Protein AF-G9KM11-F1 (afdb_monomer)

Radius of gyration: 26.32 Å; Cα contacts (8 Å, |Δi|>4): 209; chains: 1; bounding box: 43×61×64 Å

pLDDT: mean 85.94, std 9.23, range [53.72, 96.75]

Solvent-accessible surface area (backbone atoms only — not comparable to full-atom values): 8249 Å² total; per-residue (Å²): 102,44,57,86,45,94,61,39,36,84,40,47,47,92,79,25,25,34,45,92,27,28,65,32,77,65,53,58,94,53,34,33,74,36,83,92,76,38,28,42,42,67,27,37,37,63,51,70,71,48,72,72,42,75,68,34,57,83,92,52,91,41,70,41,52,57,24,45,21,44,27,44,35,53,76,74,37,79,38,90,47,92,87,57,80,63,76,86,46,66,50,75,48,82,33,86,45,81,72,36,75,44,91,88,63,79,80,73,57,69,66,59,57,52,51,51,52,54,52,52,52,54,52,52,53,53,52,50,51,54,51,52,52,51,57,52,52,66,75,74,108

InterPro domains:
  IPR000884 Thrombospondin type-1 (TSP1) repeat [PS50092] (43-103)
  IPR000884 Thrombospondin type-1 (TSP1) repeat [SM00209] (46-103)
  IPR006212 Furin-like repeat [cd00064] (7-41)
  IPR009030 Growth factor receptor cysteine-rich domain superfamily [SSF57184] (3-62)
  IPR036383 Thrombospondin type-1 repeat superfamily [G3DSA:2.20.100.10] (47-103)
  IPR036383 Thrombospondin type-1 repeat superfamily [SSF82895] (43-95)
  IPR043601 R-spondin, Fu-CRD domain [PF15913] (1-40)
  IPR044004 Spondin-like TSP1 domain [PF19028] (44-97)
  IPR051514 R-spondin domain-containing protein [PTHR46987] (1-126)

Foldseek 3Di:
DAAPDQQAGPDDDPCWADDNRHTDNAADPQWHQDNVRSHTFGAWDKDDKDDWADFAPPPDPAQDQKGKIKIFIGGPDHGPDPVHDHDDGMDMDIDGDDHGHDVPDDPPPVVVVVVVVVVVVVVVVVVVVVVVVVVVVVVVD

Structure (mmCIF, N/CA/C/O backbone):
data_AF-G9KM11-F1
#
_entry.id   AF-G9KM11-F1
#
loop_
_atom_site.group_PDB
_atom_site.id
_atom_site.type_symbol
_atom_site.label_atom_id
_atom_site.label_alt_id
_atom_site.label_comp_id
_atom_site.label_asym_id
_atom_site.label_entity_id
_atom_site.label_seq_id
_atom_site.pdbx_PDB_ins_code
_atom_site.Cartn_x
_atom_site.Cartn_y
_atom_site.Cartn_z
_atom_site.occupanc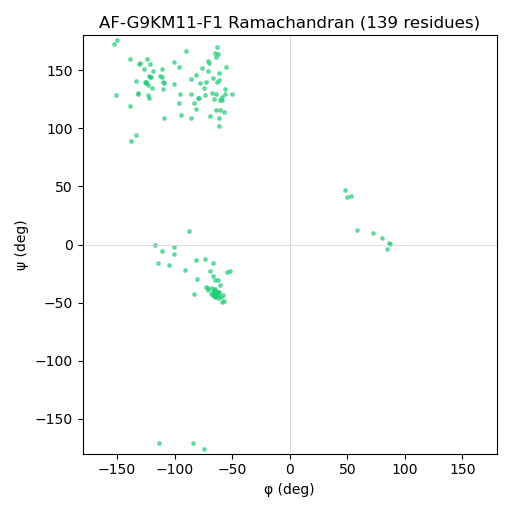y
_atom_site.B_iso_or_equiv
_atom_site.auth_seq_id
_atom_site.auth_comp_id
_atom_site.auth_asym_id
_atom_site.auth_atom_id
_atom_site.pdbx_PDB_model_num
ATOM 1 N N . ASP A 1 1 ? 19.211 12.414 -18.653 1.00 77.75 1 ASP A N 1
ATOM 2 C CA . ASP A 1 1 ? 17.950 12.354 -19.397 1.00 77.75 1 ASP A CA 1
ATOM 3 C C . ASP A 1 1 ? 18.276 12.456 -20.866 1.00 77.75 1 ASP A C 1
ATOM 5 O O . ASP A 1 1 ? 18.904 13.431 -21.267 1.00 77.75 1 ASP A O 1
ATOM 9 N N . SER A 1 2 ? 17.966 11.417 -21.622 1.00 85.75 2 SER A N 1
ATOM 10 C CA . SER A 1 2 ? 18.244 11.327 -23.051 1.00 85.75 2 SER A CA 1
ATOM 11 C C . SER A 1 2 ? 16.973 10.823 -23.710 1.00 85.75 2 SER A C 1
ATOM 13 O O . SER A 1 2 ? 16.704 9.623 -23.730 1.00 85.75 2 SER A O 1
ATOM 15 N N . CYS A 1 3 ? 16.167 11.768 -24.182 1.00 88.06 3 CYS A N 1
ATOM 16 C CA . CYS A 1 3 ? 14.904 11.509 -24.851 1.00 88.06 3 CYS A CA 1
ATOM 17 C C . CYS A 1 3 ? 14.928 12.128 -26.242 1.00 88.06 3 CYS A C 1
ATOM 19 O O . CYS A 1 3 ? 15.207 13.313 -26.392 1.00 88.06 3 CYS A O 1
ATOM 21 N N . PHE A 1 4 ? 14.641 11.312 -27.254 1.00 88.06 4 PHE A N 1
ATOM 22 C CA . PHE A 1 4 ? 14.483 11.754 -28.638 1.00 88.06 4 PHE A CA 1
ATOM 23 C C . PHE A 1 4 ? 13.088 12.341 -28.874 1.00 88.06 4 PHE A C 1
ATOM 25 O O . PHE A 1 4 ? 12.911 13.221 -29.709 1.00 88.06 4 PHE A O 1
ATOM 32 N N . SER A 1 5 ? 12.089 11.867 -28.127 1.00 85.19 5 SER A N 1
ATOM 33 C CA . SER A 1 5 ? 10.742 12.436 -28.080 1.00 85.19 5 SER A CA 1
ATOM 34 C C . SER A 1 5 ? 10.124 12.195 -26.703 1.00 85.19 5 SER A C 1
ATOM 36 O O . SER A 1 5 ? 10.704 11.491 -25.876 1.00 85.19 5 SER A O 1
ATOM 38 N N . LYS A 1 6 ? 8.919 12.729 -26.464 1.00 81.56 6 LYS A N 1
ATOM 39 C CA . LYS A 1 6 ? 8.151 12.486 -25.228 1.00 81.56 6 LYS A CA 1
ATOM 40 C C . LYS A 1 6 ? 7.936 10.994 -24.936 1.00 81.56 6 LYS A C 1
ATOM 42 O O . LYS A 1 6 ? 7.734 10.620 -23.784 1.00 81.56 6 LYS A O 1
ATOM 47 N N . ASP A 1 7 ? 8.000 10.163 -25.973 1.00 85.62 7 ASP A N 1
ATOM 48 C CA . ASP A 1 7 ? 7.623 8.753 -25.923 1.00 85.62 7 ASP A CA 1
ATOM 49 C C . ASP A 1 7 ? 8.800 7.818 -26.214 1.00 85.62 7 ASP A C 1
ATOM 51 O O . ASP A 1 7 ? 8.633 6.600 -26.223 1.00 85.62 7 ASP A O 1
ATOM 55 N N . PHE A 1 8 ? 9.979 8.390 -26.476 1.00 89.38 8 PHE A N 1
ATOM 56 C CA . PHE A 1 8 ? 11.177 7.644 -26.829 1.00 89.38 8 PHE A CA 1
ATOM 57 C C . PHE A 1 8 ? 12.399 8.208 -26.104 1.00 89.38 8 PHE A C 1
ATOM 59 O O . PHE A 1 8 ? 13.109 9.090 -26.591 1.00 89.38 8 PHE A O 1
ATOM 66 N N . CYS A 1 9 ? 12.623 7.669 -24.918 1.00 91.12 9 CYS A N 1
ATOM 67 C CA . CYS A 1 9 ? 13.735 7.901 -24.024 1.00 91.12 9 CYS A CA 1
ATOM 68 C C . CYS A 1 9 ? 14.634 6.671 -23.983 1.00 91.12 9 CYS A C 1
ATOM 70 O O . CYS A 1 9 ? 14.158 5.539 -23.939 1.00 91.12 9 CYS A O 1
ATOM 72 N N . THR A 1 10 ? 15.941 6.903 -23.978 1.00 89.94 10 THR A N 1
ATOM 73 C CA . THR A 1 10 ? 16.962 5.871 -23.760 1.00 89.94 10 THR A CA 1
ATOM 74 C C . THR A 1 10 ? 17.574 5.956 -22.369 1.00 89.94 10 THR A C 1
ATOM 76 O O . THR A 1 10 ? 18.174 4.991 -21.910 1.00 89.94 10 THR A O 1
ATOM 79 N N . LYS A 1 11 ? 17.426 7.094 -21.677 1.00 89.38 11 LYS A N 1
ATOM 80 C CA . LYS A 1 11 ? 17.891 7.269 -20.297 1.00 89.38 11 LYS A CA 1
ATOM 81 C C . LYS A 1 11 ? 17.026 8.271 -19.550 1.00 89.38 11 LYS A C 1
ATOM 83 O O . LYS A 1 11 ? 16.889 9.403 -20.008 1.00 89.38 11 LYS A O 1
ATOM 88 N N . CYS A 1 12 ? 16.541 7.892 -18.376 1.00 91.25 12 CYS A N 1
ATOM 89 C CA . CYS A 1 12 ? 15.740 8.763 -17.522 1.00 91.25 12 CYS A CA 1
ATOM 90 C C . CYS A 1 12 ? 16.596 9.581 -16.543 1.00 91.25 12 CYS A C 1
ATOM 92 O O . CYS A 1 12 ? 17.803 9.356 -16.382 1.00 91.25 12 CYS A O 1
ATOM 94 N N . LYS A 1 13 ? 15.990 1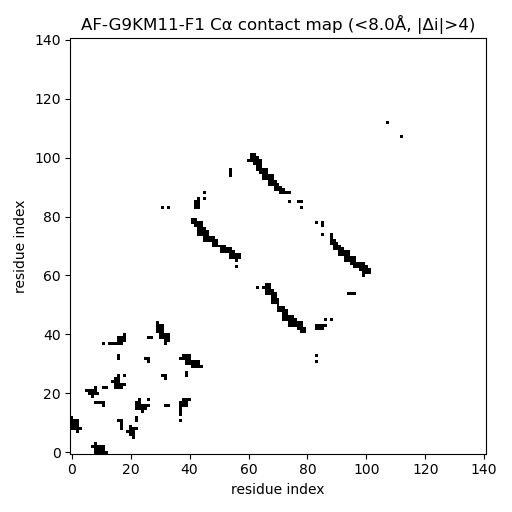0.598 -15.924 1.00 91.25 13 LYS A N 1
ATOM 95 C CA . LYS A 1 13 ? 16.567 11.299 -14.764 1.00 91.25 13 LYS A CA 1
ATOM 96 C C . LYS A 1 13 ? 16.556 10.384 -13.541 1.00 91.25 13 LYS A C 1
ATOM 98 O O . LYS A 1 13 ? 15.733 9.484 -13.443 1.00 91.25 13 LYS A O 1
ATOM 103 N N . VAL A 1 14 ? 17.447 10.660 -12.592 1.00 89.19 14 VAL A N 1
ATOM 104 C CA . VAL A 1 14 ? 17.451 9.980 -11.291 1.00 89.19 14 VAL A CA 1
ATOM 105 C C . VAL A 1 14 ? 16.085 10.161 -10.623 1.00 89.19 14 VAL A C 1
ATOM 107 O O . VAL A 1 14 ? 15.551 11.270 -10.621 1.00 89.19 14 VAL A O 1
ATOM 110 N N . GLY A 1 15 ? 15.532 9.074 -10.084 1.00 88.00 15 GLY A N 1
ATOM 111 C CA . GLY A 1 15 ? 14.183 9.042 -9.512 1.00 88.00 15 GLY A CA 1
ATOM 112 C C . GLY A 1 15 ? 13.067 8.770 -10.526 1.00 88.00 15 GLY A C 1
ATOM 113 O O . GLY A 1 15 ? 11.910 8.741 -10.131 1.00 88.00 15 GLY A O 1
ATOM 114 N N . PHE A 1 16 ? 13.401 8.563 -11.805 1.00 92.06 16 PHE A N 1
ATOM 115 C CA . PHE A 1 16 ? 12.472 8.093 -12.829 1.00 92.06 16 PHE A CA 1
ATOM 116 C C . PHE A 1 16 ? 12.970 6.780 -13.435 1.00 92.06 16 PHE A C 1
ATOM 118 O O . PHE A 1 16 ? 14.165 6.607 -13.674 1.00 92.06 16 PHE A O 1
ATOM 125 N N . TYR A 1 17 ? 12.035 5.895 -13.755 1.00 92.19 17 TYR A N 1
ATOM 126 C CA . TYR A 1 17 ? 12.277 4.567 -14.292 1.00 92.19 17 TYR A CA 1
ATOM 127 C C . TYR A 1 17 ? 11.839 4.486 -15.749 1.00 92.19 17 TYR A C 1
ATOM 129 O O . TYR A 1 17 ? 10.751 4.939 -16.120 1.00 92.19 17 TYR A O 1
ATOM 137 N N . LEU A 1 18 ? 12.694 3.907 -16.589 1.00 92.00 18 LEU A N 1
ATOM 138 C CA . LEU A 1 18 ? 12.410 3.729 -18.005 1.00 92.00 18 LEU A CA 1
ATOM 139 C C . LEU A 1 18 ? 11.476 2.530 -18.227 1.00 92.00 18 LEU A C 1
ATOM 141 O O . LEU A 1 18 ? 11.777 1.406 -17.829 1.00 92.00 18 LEU A O 1
ATOM 145 N N . HIS A 1 19 ? 10.361 2.754 -18.917 1.00 92.38 19 HIS A N 1
ATOM 146 C CA . HIS A 1 19 ? 9.426 1.721 -19.346 1.00 92.38 19 HIS A CA 1
ATOM 147 C C . HIS A 1 19 ? 8.937 1.998 -20.770 1.00 92.38 19 HIS A C 1
ATOM 149 O O . HIS A 1 19 ? 8.315 3.029 -21.031 1.00 92.38 19 HIS A O 1
ATOM 155 N N . ARG A 1 20 ? 9.202 1.073 -21.707 1.00 88.62 20 ARG A N 1
ATOM 156 C CA . ARG A 1 20 ? 8.763 1.163 -23.119 1.00 88.62 20 ARG A CA 1
ATOM 157 C C . ARG A 1 20 ? 9.081 2.518 -23.779 1.00 88.62 20 ARG A C 1
ATOM 159 O O . ARG A 1 20 ? 8.256 3.069 -24.500 1.00 88.62 20 ARG A O 1
ATOM 166 N N . GLY A 1 21 ? 10.265 3.068 -23.502 1.00 89.88 21 GLY A N 1
ATOM 167 C CA . GLY A 1 21 ? 10.697 4.358 -24.047 1.00 89.88 21 GLY A CA 1
ATOM 168 C C . GLY A 1 21 ? 10.138 5.588 -23.322 1.00 89.88 21 GLY A C 1
ATOM 169 O O . GLY A 1 21 ? 10.399 6.701 -23.756 1.00 89.88 21 GLY A O 1
ATOM 170 N N . ARG A 1 22 ? 9.413 5.450 -22.210 1.00 92.44 22 ARG A N 1
ATOM 171 C CA . ARG A 1 22 ? 8.968 6.583 -21.380 1.00 92.44 22 ARG A CA 1
ATOM 172 C C . ARG A 1 22 ? 9.530 6.499 -19.972 1.00 92.44 22 ARG A C 1
ATOM 174 O O . ARG A 1 22 ? 9.737 5.412 -19.451 1.00 92.44 22 ARG A O 1
ATOM 181 N N . CYS A 1 23 ? 9.746 7.655 -19.364 1.00 92.81 23 CYS A N 1
ATOM 182 C CA . CYS A 1 23 ? 10.184 7.772 -17.980 1.00 92.81 23 CYS A CA 1
ATOM 183 C C . CYS A 1 23 ? 8.977 7.976 -17.061 1.00 92.81 23 CYS A C 1
ATOM 185 O O . CYS A 1 23 ? 8.172 8.874 -17.313 1.00 92.81 23 CYS A O 1
ATOM 187 N N . PHE A 1 24 ? 8.880 7.177 -16.002 1.00 92.19 24 PHE A N 1
ATOM 188 C CA . PHE A 1 24 ? 7.835 7.269 -14.980 1.00 92.19 24 PHE A CA 1
ATOM 189 C C . PHE A 1 24 ? 8.461 7.475 -13.603 1.00 92.19 24 PHE A C 1
ATOM 191 O O . PHE A 1 24 ? 9.539 6.953 -13.342 1.00 92.19 24 PHE A O 1
ATOM 198 N N . ASP A 1 25 ? 7.818 8.244 -12.737 1.00 92.50 25 ASP A N 1
ATOM 199 C CA . ASP A 1 25 ? 8.202 8.382 -11.328 1.00 92.50 25 ASP A CA 1
ATOM 200 C C . ASP A 1 25 ? 7.890 7.102 -10.535 1.00 92.50 25 ASP A C 1
ATOM 202 O O . ASP A 1 25 ? 8.710 6.648 -9.738 1.00 92.50 25 ASP A O 1
ATOM 206 N N . GLU A 1 26 ? 6.756 6.464 -10.831 1.00 89.94 26 GLU A N 1
ATOM 207 C CA . GLU A 1 26 ? 6.378 5.143 -10.323 1.00 89.94 26 GLU A CA 1
ATOM 208 C C . GLU A 1 26 ? 6.098 4.173 -11.479 1.00 89.94 26 GLU A C 1
ATOM 210 O O . GLU A 1 26 ? 5.465 4.524 -12.476 1.00 89.94 26 GLU A O 1
ATOM 215 N N . CYS A 1 27 ? 6.573 2.929 -11.365 1.00 88.88 27 CYS A N 1
ATOM 216 C CA . CYS A 1 27 ? 6.345 1.934 -12.409 1.00 88.88 27 CYS A CA 1
ATOM 217 C C . CYS A 1 27 ? 4.855 1.562 -12.532 1.00 88.88 27 CYS A C 1
ATOM 219 O O . CYS A 1 27 ? 4.160 1.464 -11.520 1.00 88.88 27 CYS A O 1
ATOM 221 N N . PRO A 1 28 ? 4.363 1.320 -13.762 1.00 87.31 28 PRO A N 1
ATOM 222 C CA . PRO A 1 28 ? 2.976 0.931 -14.001 1.00 87.31 28 PRO A CA 1
ATOM 223 C C . PRO A 1 28 ? 2.635 -0.441 -13.398 1.00 87.31 28 PRO A C 1
ATOM 225 O O . PRO A 1 28 ? 3.522 -1.235 -13.081 1.00 87.31 28 PRO A O 1
ATOM 228 N N . ASP A 1 29 ? 1.335 -0.739 -13.289 1.00 81.44 29 ASP A N 1
ATOM 229 C CA . ASP A 1 29 ? 0.828 -1.985 -12.704 1.00 81.44 29 ASP A CA 1
ATOM 230 C C . ASP A 1 29 ? 1.501 -3.234 -13.299 1.00 81.44 29 ASP A C 1
ATOM 232 O O . ASP A 1 29 ? 1.579 -3.413 -14.516 1.00 81.44 29 ASP A O 1
ATOM 236 N N . GLY A 1 30 ? 1.980 -4.116 -12.419 1.00 77.69 30 GLY A N 1
ATOM 237 C CA . GLY A 1 30 ? 2.697 -5.338 -12.796 1.00 77.69 30 GLY A CA 1
ATOM 238 C C . GLY A 1 30 ? 4.197 -5.150 -13.048 1.00 77.69 30 GLY A C 1
ATOM 239 O O . GLY A 1 30 ? 4.897 -6.141 -13.248 1.00 77.69 30 GLY A O 1
ATOM 240 N N . PHE A 1 31 ? 4.716 -3.921 -12.986 1.00 84.94 31 PHE A N 1
ATOM 241 C CA . PHE A 1 31 ? 6.146 -3.629 -13.058 1.00 84.94 31 PHE A CA 1
ATOM 242 C C . PHE A 1 31 ? 6.668 -3.119 -11.719 1.00 84.94 31 PHE A C 1
ATOM 244 O O . PHE A 1 31 ? 5.943 -2.508 -10.937 1.00 84.94 31 PHE A O 1
ATOM 251 N N . ALA A 1 32 ? 7.944 -3.374 -11.458 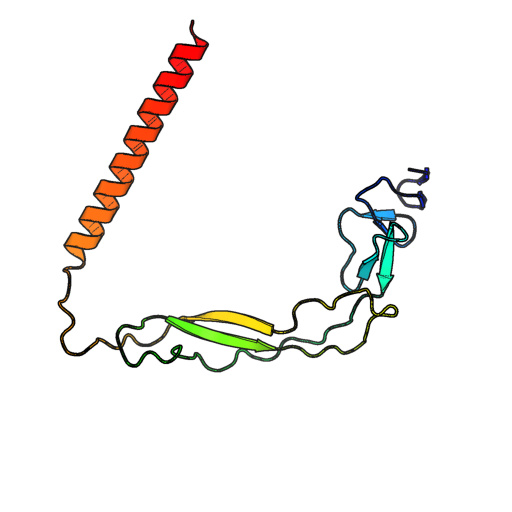1.00 87.25 32 ALA A N 1
ATOM 252 C CA . ALA A 1 32 ? 8.623 -2.889 -10.271 1.00 87.25 32 ALA A CA 1
ATOM 253 C C . ALA A 1 32 ? 9.834 -2.031 -10.656 1.00 87.25 32 ALA A C 1
ATOM 255 O O . ALA A 1 32 ? 10.508 -2.340 -11.646 1.00 87.25 32 ALA A O 1
ATOM 256 N N . PRO A 1 33 ? 10.120 -0.971 -9.882 1.00 88.69 33 PRO A N 1
ATOM 257 C CA . PRO A 1 33 ? 11.331 -0.190 -10.059 1.00 88.69 33 PRO A CA 1
ATOM 258 C C . PRO A 1 33 ? 12.556 -1.028 -9.696 1.00 88.69 33 PRO A C 1
ATOM 260 O O . PRO A 1 33 ? 12.606 -1.640 -8.627 1.00 88.69 33 PRO A O 1
ATOM 263 N N . LEU A 1 34 ? 13.548 -1.047 -10.584 1.00 86.19 34 LEU A N 1
ATOM 264 C CA . LEU A 1 34 ? 14.866 -1.597 -10.292 1.00 86.19 34 LEU A CA 1
ATOM 265 C C . LEU A 1 34 ? 15.882 -0.460 -10.191 1.00 86.19 34 LEU A C 1
ATOM 267 O O . LEU A 1 34 ? 16.267 0.129 -11.202 1.00 86.19 34 LEU A O 1
ATOM 271 N N . ASP A 1 35 ? 16.351 -0.195 -8.973 1.00 84.56 35 ASP A N 1
ATOM 272 C CA . ASP A 1 35 ? 17.299 0.892 -8.696 1.00 84.56 35 ASP A CA 1
ATOM 273 C C . ASP A 1 35 ? 18.645 0.708 -9.416 1.00 84.56 35 ASP A C 1
ATOM 275 O O . ASP A 1 35 ? 19.279 1.689 -9.800 1.00 84.56 35 ASP A O 1
ATOM 279 N N . GLU A 1 36 ? 19.068 -0.541 -9.649 1.00 83.69 36 GLU A N 1
ATOM 280 C CA . GLU A 1 36 ? 20.342 -0.858 -10.313 1.00 83.69 36 GLU A CA 1
ATOM 281 C C . GLU A 1 36 ? 20.403 -0.359 -11.764 1.00 83.69 36 GLU A C 1
ATOM 283 O O .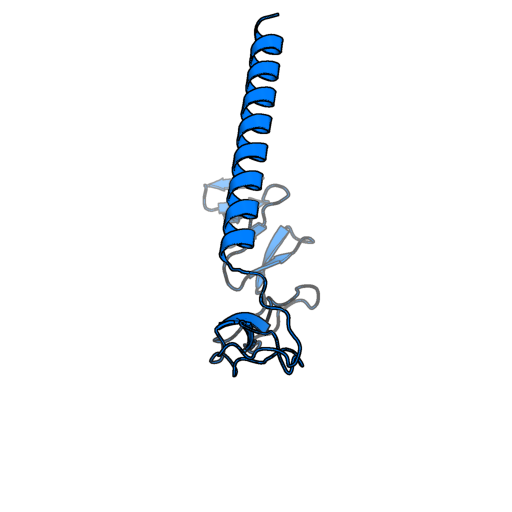 GLU A 1 36 ? 21.448 0.126 -12.198 1.00 83.69 36 GLU A O 1
ATOM 288 N N . SER A 1 37 ? 19.306 -0.489 -12.521 1.00 84.38 37 SER A N 1
ATOM 289 C CA . SER A 1 37 ? 19.249 -0.096 -13.936 1.00 84.38 37 SER A CA 1
ATOM 290 C C . SER A 1 37 ? 18.370 1.126 -14.211 1.00 84.38 37 SER A C 1
ATOM 292 O O . SER A 1 37 ? 18.391 1.630 -15.330 1.00 84.38 37 SER A O 1
ATOM 294 N N . MET A 1 38 ? 17.651 1.652 -13.209 1.00 89.12 38 MET A N 1
ATOM 295 C CA . MET A 1 38 ? 16.651 2.722 -13.371 1.00 89.12 38 MET A CA 1
ATOM 296 C C . MET A 1 38 ? 15.604 2.382 -14.445 1.00 89.12 38 MET A C 1
ATOM 298 O O . MET A 1 38 ? 15.203 3.221 -15.256 1.00 89.12 38 MET A O 1
ATOM 302 N N . GLU A 1 39 ? 15.150 1.131 -14.450 1.00 89.31 39 GLU A N 1
ATOM 303 C CA . GLU A 1 39 ? 14.171 0.601 -15.400 1.00 89.31 39 GLU A CA 1
ATOM 304 C C . GLU A 1 39 ? 13.002 -0.058 -14.667 1.00 89.31 39 GLU A C 1
ATOM 306 O O . GLU A 1 39 ? 13.150 -0.592 -13.565 1.00 89.31 39 GLU A O 1
ATOM 311 N N . CYS A 1 40 ? 11.834 -0.040 -15.307 1.00 89.50 40 CYS A N 1
ATOM 312 C CA . CYS A 1 40 ? 10.685 -0.816 -14.867 1.00 89.50 40 CYS A CA 1
ATOM 313 C C . CYS A 1 40 ? 10.777 -2.226 -15.440 1.00 89.50 40 CYS A C 1
ATOM 315 O O . CYS A 1 40 ? 10.565 -2.445 -16.638 1.00 89.50 40 CYS A O 1
ATOM 317 N N . VAL A 1 41 ? 11.053 -3.180 -14.564 1.00 88.00 41 VAL A N 1
ATOM 318 C CA . VAL A 1 41 ? 11.165 -4.606 -14.881 1.00 88.00 41 VAL A CA 1
ATOM 319 C C . VAL A 1 41 ? 9.884 -5.337 -14.494 1.00 88.00 41 VAL A C 1
ATOM 321 O O . VAL A 1 41 ? 9.118 -4.843 -13.666 1.00 88.00 41 VAL A O 1
ATOM 324 N N . GLU A 1 42 ? 9.620 -6.493 -15.111 1.00 85.19 42 GLU A N 1
ATOM 325 C CA . GLU A 1 42 ? 8.445 -7.303 -14.764 1.00 85.19 42 GLU A CA 1
ATOM 326 C C . GLU A 1 42 ? 8.473 -7.645 -13.269 1.00 85.19 42 GLU A C 1
ATOM 328 O O . GLU A 1 42 ? 9.366 -8.347 -12.779 1.00 85.19 42 GLU A O 1
ATOM 333 N N . GLY A 1 43 ? 7.498 -7.095 -12.549 1.00 84.06 43 GLY A N 1
ATOM 334 C CA . GLY A 1 43 ? 7.295 -7.331 -11.133 1.00 84.06 43 GLY A CA 1
ATOM 335 C C . GLY A 1 43 ? 6.498 -8.608 -10.899 1.00 84.06 43 GLY A C 1
ATOM 336 O O . GLY A 1 43 ? 6.243 -9.403 -11.804 1.00 84.06 43 GLY A O 1
ATOM 337 N N . CYS A 1 44 ? 6.089 -8.820 -9.652 1.00 87.12 44 CYS A N 1
ATOM 338 C CA . CYS A 1 44 ? 5.235 -9.957 -9.342 1.00 87.12 44 CYS A CA 1
ATOM 339 C C . CYS A 1 44 ? 3.815 -9.726 -9.847 1.00 87.12 44 CYS A C 1
ATOM 341 O O . CYS A 1 44 ? 3.167 -8.739 -9.488 1.00 87.12 44 CYS A O 1
ATOM 343 N N . GLU A 1 45 ? 3.295 -10.699 -10.584 1.00 85.06 45 GLU A N 1
ATOM 344 C CA . GLU A 1 45 ? 1.885 -10.735 -10.939 1.00 85.06 45 GLU A CA 1
ATOM 345 C C . GLU A 1 45 ? 1.110 -11.358 -9.781 1.00 85.06 45 GLU A C 1
ATOM 347 O O . GLU A 1 45 ? 1.382 -12.486 -9.356 1.00 85.06 45 GLU A O 1
ATOM 352 N N . VAL A 1 46 ? 0.153 -10.613 -9.241 1.00 89.44 46 VAL A N 1
ATOM 353 C CA . VAL A 1 46 ? -0.711 -11.062 -8.148 1.00 89.44 46 VAL A CA 1
ATOM 354 C C . VAL A 1 46 ? -2.124 -11.276 -8.660 1.00 89.44 46 VAL A C 1
ATOM 356 O O . VAL A 1 46 ? -2.637 -10.499 -9.459 1.00 89.44 46 VAL A O 1
ATOM 359 N N . GLY A 1 47 ? -2.754 -12.341 -8.180 1.00 90.12 47 GLY A N 1
ATOM 360 C CA . GLY A 1 47 ? -4.112 -12.690 -8.557 1.00 90.12 47 GLY A CA 1
ATOM 361 C C . GLY A 1 47 ? -5.154 -11.787 -7.904 1.00 90.12 47 GLY A C 1
ATOM 362 O O . GLY A 1 47 ? -4.853 -10.852 -7.151 1.00 90.12 47 GLY A O 1
ATOM 363 N N . HIS A 1 48 ? -6.414 -12.124 -8.158 1.00 92.31 48 HIS A N 1
ATOM 364 C CA . HIS A 1 48 ? -7.541 -11.459 -7.526 1.00 92.31 48 HIS A CA 1
ATOM 365 C C . HIS A 1 48 ? -7.514 -11.632 -6.006 1.00 92.31 48 HIS A C 1
ATOM 367 O O . HIS A 1 48 ? -7.076 -12.651 -5.465 1.00 92.31 48 HIS A O 1
ATOM 373 N N . TRP A 1 49 ? -8.007 -10.606 -5.321 1.00 95.38 49 TRP A N 1
ATOM 374 C CA . TRP A 1 49 ? -8.270 -10.681 -3.895 1.00 95.38 49 TRP A CA 1
ATOM 375 C C . TRP A 1 49 ? -9.338 -11.728 -3.596 1.00 95.38 49 TRP A C 1
ATOM 377 O O . TRP A 1 49 ? -10.348 -11.803 -4.293 1.00 95.38 49 TRP A O 1
ATOM 387 N N . SER A 1 50 ? -9.136 -12.485 -2.521 1.00 95.81 50 SER A N 1
ATOM 388 C CA . SER A 1 50 ? -10.194 -13.284 -1.924 1.00 95.81 50 SER A CA 1
ATOM 389 C C . SER A 1 50 ? -11.325 -12.391 -1.416 1.00 95.81 50 SER A C 1
ATOM 391 O O . SER A 1 50 ? -11.146 -11.193 -1.154 1.00 95.81 50 SER A O 1
ATOM 393 N N . GLU A 1 51 ? -12.467 -13.019 -1.155 1.00 96.19 51 GLU A N 1
ATOM 394 C CA . GLU A 1 51 ? -13.488 -12.423 -0.305 1.00 96.19 51 GLU A CA 1
ATOM 395 C C . GLU A 1 51 ? -12.909 -12.058 1.065 1.00 96.19 51 GLU A C 1
ATOM 397 O O . GLU A 1 51 ? -11.931 -12.651 1.546 1.00 96.19 51 GLU A O 1
ATOM 402 N N . TRP A 1 52 ? -13.510 -11.048 1.692 1.00 96.25 52 TRP A N 1
ATOM 403 C CA . TRP A 1 52 ? -13.133 -10.656 3.042 1.00 96.25 52 TRP A CA 1
ATOM 404 C C . 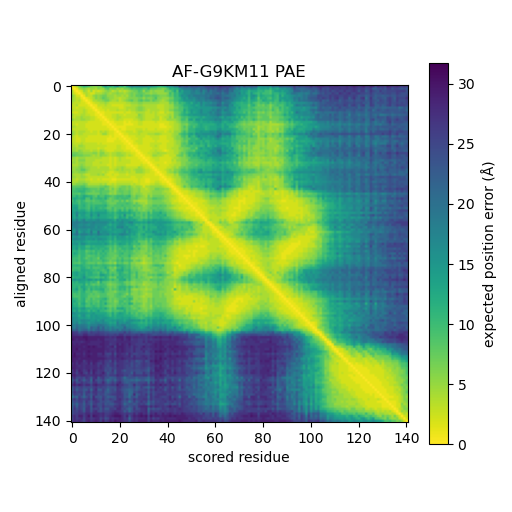TRP A 1 52 ? -13.446 -11.788 4.017 1.00 96.25 52 TRP A C 1
ATOM 406 O O . TRP A 1 52 ? -14.561 -12.309 4.047 1.00 96.25 52 TRP A O 1
ATOM 416 N N . GLY A 1 53 ? -12.457 -12.157 4.831 1.00 94.31 53 GLY A N 1
ATOM 417 C CA . GLY A 1 53 ? -12.652 -13.122 5.902 1.00 94.31 53 GLY A CA 1
ATOM 418 C C . GLY A 1 53 ? -13.639 -12.623 6.959 1.00 94.31 53 GLY A C 1
ATOM 419 O O . GLY A 1 53 ? -14.020 -11.455 7.006 1.00 94.31 53 GLY A O 1
ATOM 420 N N . THR A 1 54 ? -14.037 -13.508 7.870 1.00 93.75 54 THR A N 1
ATOM 421 C CA . THR A 1 54 ? -14.949 -13.136 8.957 1.00 93.75 54 THR A CA 1
ATOM 422 C C . THR A 1 54 ? -14.350 -12.058 9.857 1.00 93.75 54 THR A C 1
ATOM 424 O O . THR A 1 54 ? -13.177 -12.121 10.228 1.00 93.75 54 THR A O 1
ATOM 427 N N . CYS A 1 55 ? -15.188 -11.121 10.296 1.00 94.12 55 CYS A N 1
ATOM 428 C CA . CYS A 1 55 ? -14.793 -10.072 11.225 1.00 94.12 55 CYS A CA 1
ATOM 429 C C . CYS A 1 55 ? -14.324 -10.645 12.580 1.00 94.12 55 CYS A C 1
ATOM 431 O O . CYS A 1 55 ? -15.128 -11.125 13.386 1.00 94.12 55 CYS A O 1
ATOM 433 N N . SER A 1 56 ? -13.020 -10.569 12.848 1.00 93.00 56 SER A N 1
ATOM 434 C CA . SER A 1 56 ? -12.386 -11.045 14.079 1.00 93.00 56 SER A CA 1
ATOM 435 C C . SER A 1 56 ? -12.421 -9.991 15.181 1.00 93.00 56 SER A C 1
ATOM 437 O O . SER A 1 56 ? -12.219 -8.801 14.951 1.00 93.00 56 SER A O 1
ATOM 439 N N . ARG A 1 57 ? -12.633 -10.430 16.424 1.00 89.31 57 ARG A N 1
ATOM 440 C CA . ARG A 1 57 ? -12.699 -9.561 17.615 1.00 89.31 57 ARG A CA 1
ATOM 441 C C . ARG A 1 57 ? -11.335 -9.282 18.266 1.00 89.31 57 ARG A C 1
ATOM 443 O O . ARG A 1 57 ? -11.298 -8.768 19.383 1.00 89.31 57 ARG A O 1
ATOM 450 N N . ASN A 1 58 ? -10.226 -9.630 17.606 1.00 84.44 58 ASN A N 1
ATOM 451 C CA . ASN A 1 58 ? -8.843 -9.426 18.075 1.00 84.44 58 ASN A CA 1
ATOM 452 C C . ASN A 1 58 ? -8.619 -9.888 19.531 1.00 84.44 58 ASN A C 1
ATOM 454 O O . ASN A 1 58 ? -8.098 -9.134 20.351 1.00 84.44 58 ASN A O 1
ATOM 458 N N . ASN A 1 59 ? -9.092 -11.094 19.871 1.00 85.44 59 ASN A N 1
ATOM 459 C CA . ASN A 1 59 ? -9.039 -11.691 21.218 1.00 85.44 59 ASN A CA 1
ATOM 460 C C . ASN A 1 59 ? -9.734 -10.893 22.342 1.00 85.44 59 ASN A C 1
ATOM 462 O O . ASN A 1 59 ? -9.592 -11.223 23.518 1.00 85.44 59 ASN A O 1
ATOM 466 N N . ARG A 1 60 ? -10.542 -9.874 22.018 1.00 84.00 60 ARG A N 1
ATOM 467 C CA . ARG A 1 60 ? -11.341 -9.144 23.013 1.00 84.00 60 ARG A CA 1
ATOM 468 C C . ARG A 1 60 ? -12.669 -9.847 23.260 1.00 84.00 60 ARG A C 1
ATOM 470 O O . ARG A 1 60 ? -13.421 -10.120 22.329 1.00 84.00 60 ARG A O 1
ATOM 477 N N . THR A 1 61 ? -13.003 -10.079 24.524 1.00 86.19 61 THR A N 1
ATOM 478 C CA . THR A 1 61 ? -14.272 -10.707 24.932 1.00 86.19 61 THR A CA 1
ATOM 479 C C . THR A 1 61 ? -15.388 -9.691 25.187 1.00 86.19 61 THR A C 1
ATOM 481 O O . THR A 1 61 ? -16.566 -10.023 25.064 1.00 86.19 61 THR A O 1
ATOM 484 N N . CYS A 1 62 ? -15.043 -8.432 25.466 1.00 87.56 62 CYS A N 1
ATOM 485 C CA . CYS A 1 62 ? -15.986 -7.345 25.706 1.00 87.56 62 CYS A CA 1
ATOM 486 C C . CYS A 1 62 ? -15.386 -5.977 25.329 1.00 87.56 62 CYS A C 1
ATOM 488 O O . CYS A 1 62 ? -14.213 -5.863 24.976 1.00 87.56 62 CYS A O 1
ATOM 490 N N . GLY A 1 63 ? -16.200 -4.923 25.364 1.00 83.94 63 GLY A N 1
ATOM 491 C CA . GLY A 1 63 ? -15.789 -3.538 25.116 1.00 83.94 63 GLY A CA 1
ATOM 492 C C . GLY A 1 63 ? -15.468 -3.213 23.654 1.00 83.94 63 GLY A C 1
ATOM 493 O O . GLY A 1 63 ? -14.939 -2.139 23.372 1.00 83.94 63 GLY A O 1
ATOM 494 N N . PHE A 1 64 ? -15.766 -4.111 22.713 1.00 87.19 64 PHE A N 1
ATOM 495 C CA . PHE A 1 64 ? -15.460 -3.928 21.296 1.00 87.19 64 PHE A CA 1
ATOM 496 C C . PHE A 1 64 ? -16.693 -3.473 20.506 1.00 87.19 64 PHE A C 1
ATOM 498 O O . PHE A 1 64 ? -17.797 -3.972 20.697 1.00 87.19 64 PHE A O 1
ATOM 505 N N . LYS A 1 65 ? -16.483 -2.519 19.594 1.00 89.56 65 LYS A N 1
ATOM 506 C CA . LYS A 1 65 ? -17.449 -2.081 18.563 1.00 89.56 65 LYS A CA 1
ATOM 507 C C . LYS A 1 65 ? -16.962 -2.407 17.143 1.00 89.56 65 LYS A C 1
ATOM 509 O O . LYS A 1 65 ? -17.721 -2.350 16.180 1.00 89.56 65 LYS A O 1
ATOM 514 N N . TRP A 1 66 ? -15.676 -2.706 17.023 1.00 91.38 66 TRP A N 1
ATOM 515 C CA . TRP A 1 66 ? -14.978 -2.904 15.766 1.00 91.38 66 TRP A CA 1
ATOM 516 C C . TRP A 1 66 ? -14.136 -4.163 15.876 1.00 91.38 66 TRP A C 1
ATOM 518 O O . TRP A 1 66 ? -13.530 -4.386 16.927 1.00 91.38 66 TRP A O 1
ATOM 528 N N . GLY A 1 67 ? -14.107 -4.929 14.797 1.00 93.06 67 GLY A N 1
ATOM 529 C CA . GLY A 1 67 ? -13.187 -6.034 14.597 1.00 93.06 67 GLY A CA 1
ATOM 530 C C . GLY A 1 67 ? -12.209 -5.742 13.466 1.00 93.06 67 GLY A C 1
ATOM 531 O O . GLY A 1 67 ? -12.158 -4.619 12.947 1.00 93.06 67 GLY A O 1
ATOM 532 N N . LEU A 1 68 ? -11.462 -6.770 13.089 1.00 95.12 68 LEU A N 1
ATOM 533 C CA . LEU A 1 68 ? -10.576 -6.784 11.937 1.00 95.12 68 LEU A CA 1
ATOM 534 C C . LEU A 1 68 ? -10.975 -7.938 11.020 1.00 95.12 68 LEU A C 1
ATOM 536 O O . LEU A 1 68 ? -11.111 -9.070 11.477 1.00 95.12 68 LEU A O 1
ATOM 540 N N . GLU A 1 69 ? -11.165 -7.651 9.745 1.00 95.88 69 GLU A N 1
ATOM 541 C CA . GLU A 1 69 ? -11.289 -8.674 8.711 1.00 95.88 69 GLU A CA 1
ATOM 542 C C . GLU A 1 69 ? -10.087 -8.592 7.780 1.00 95.88 69 GLU A C 1
ATOM 544 O O . GLU A 1 69 ? -9.562 -7.505 7.526 1.00 95.88 69 GLU A O 1
ATOM 549 N N . THR A 1 70 ? -9.649 -9.751 7.302 1.00 95.94 70 THR A N 1
ATOM 550 C CA . THR A 1 70 ? -8.456 -9.900 6.470 1.00 95.94 70 THR A CA 1
ATOM 551 C C . THR A 1 70 ? -8.848 -10.602 5.182 1.00 95.94 70 THR A C 1
ATOM 553 O O . THR A 1 70 ? -9.633 -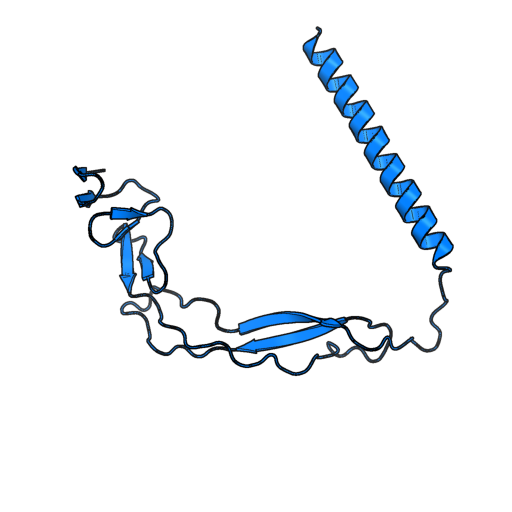11.551 5.215 1.00 95.94 70 THR A O 1
ATOM 556 N N . ARG A 1 71 ? -8.300 -10.147 4.059 1.00 96.75 71 ARG A N 1
ATOM 557 C CA . ARG A 1 71 ? -8.350 -10.848 2.772 1.00 96.75 71 ARG A CA 1
ATOM 558 C C . ARG A 1 71 ? -6.939 -11.109 2.276 1.00 96.75 71 ARG A C 1
ATOM 560 O O . ARG A 1 71 ? -6.009 -10.382 2.637 1.00 96.75 71 ARG A O 1
ATOM 567 N N . THR A 1 72 ? -6.782 -12.128 1.447 1.00 96.06 72 THR A N 1
ATOM 568 C CA . THR A 1 72 ? -5.488 -12.486 0.867 1.00 96.06 72 THR A CA 1
ATOM 569 C C . THR A 1 72 ? -5.601 -12.645 -0.642 1.00 96.06 72 THR A C 1
ATOM 571 O O . THR A 1 72 ? -6.680 -12.871 -1.182 1.00 96.06 72 THR A O 1
ATOM 574 N N . ARG A 1 73 ? -4.485 -12.487 -1.344 1.00 94.62 73 ARG A N 1
ATOM 575 C CA . ARG A 1 73 ? -4.342 -12.808 -2.769 1.00 94.62 73 ARG A CA 1
ATOM 576 C C . ARG A 1 73 ? -3.094 -13.653 -2.961 1.00 94.62 73 ARG A C 1
ATOM 578 O O . ARG A 1 73 ? -2.193 -13.607 -2.130 1.00 94.62 73 ARG A O 1
ATOM 585 N N . GLN A 1 74 ? -3.047 -14.441 -4.026 1.00 91.69 74 GLN A N 1
ATOM 586 C CA . GLN A 1 74 ? -1.886 -15.282 -4.329 1.00 91.69 74 GLN A CA 1
ATOM 587 C C . GLN A 1 74 ? -0.959 -14.589 -5.327 1.00 91.69 74 GLN A C 1
ATOM 589 O O . GLN A 1 74 ? -1.408 -13.780 -6.140 1.00 91.69 74 GLN A O 1
ATOM 594 N N . ILE A 1 75 ? 0.330 -14.923 -5.274 1.00 90.12 75 ILE A N 1
ATOM 595 C CA . ILE A 1 75 ? 1.290 -14.549 -6.317 1.00 90.12 75 ILE A CA 1
ATOM 596 C C . ILE A 1 75 ? 1.126 -15.559 -7.451 1.00 90.12 75 ILE A C 1
ATOM 598 O O . ILE A 1 75 ? 1.336 -16.752 -7.244 1.00 90.12 75 ILE A O 1
ATOM 602 N N . VAL A 1 76 ? 0.719 -15.079 -8.623 1.00 88.62 76 VAL A N 1
ATOM 603 C CA . VAL A 1 76 ? 0.524 -15.888 -9.834 1.00 88.62 76 VAL A CA 1
ATOM 604 C C . VAL A 1 76 ? 1.858 -16.078 -10.552 1.00 88.62 76 VAL A C 1
ATOM 606 O O . VAL A 1 76 ? 2.186 -17.194 -10.949 1.00 88.62 76 VAL A O 1
ATOM 609 N N . LYS A 1 77 ? 2.664 -15.013 -10.650 1.00 85.19 77 LYS A N 1
ATOM 610 C CA . LYS A 1 77 ? 3.988 -15.036 -11.285 1.00 85.19 77 LYS A CA 1
ATOM 611 C C . LYS A 1 77 ? 5.021 -14.369 -10.382 1.00 85.19 77 LYS A C 1
ATOM 613 O O . LYS A 1 77 ? 4.807 -13.263 -9.886 1.00 85.19 77 LYS A O 1
ATOM 618 N N . LYS A 1 78 ? 6.142 -15.058 -10.165 1.00 82.38 78 LYS A N 1
ATOM 619 C CA . LYS A 1 78 ? 7.309 -14.518 -9.456 1.00 82.38 78 LYS A CA 1
ATOM 620 C C . LYS A 1 78 ? 8.086 -13.550 -10.361 1.00 82.38 78 LYS A C 1
ATOM 622 O O . LYS A 1 78 ? 8.042 -13.720 -11.581 1.00 82.38 78 LYS A O 1
ATOM 627 N N . PRO A 1 79 ? 8.785 -12.560 -9.786 1.00 84.19 79 PRO A N 1
ATOM 628 C CA . PRO A 1 79 ? 9.549 -11.607 -10.572 1.00 84.19 79 PRO A CA 1
ATOM 629 C C . PRO A 1 79 ? 10.774 -12.301 -11.177 1.00 84.19 79 PRO A C 1
ATOM 631 O O . PRO A 1 79 ? 11.236 -13.325 -10.673 1.00 84.19 79 PRO A O 1
ATOM 634 N N . ALA A 1 80 ? 11.316 -11.736 -12.257 1.00 77.38 80 ALA A N 1
ATOM 635 C CA . ALA A 1 80 ? 12.494 -12.297 -12.924 1.00 77.38 80 ALA A CA 1
ATOM 636 C C . ALA A 1 80 ? 13.783 -12.170 -12.089 1.00 77.38 80 A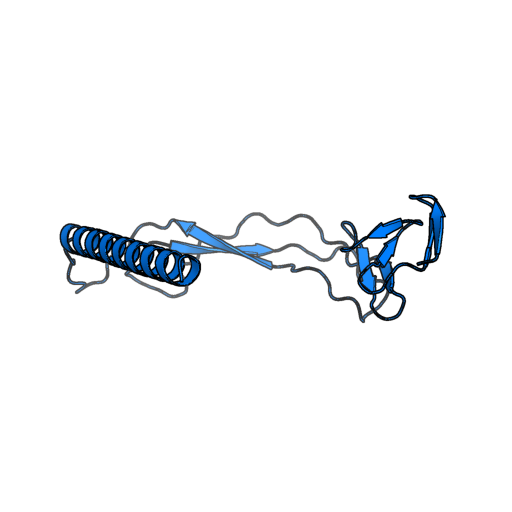LA A C 1
ATOM 638 O O . ALA A 1 80 ? 14.730 -12.924 -12.300 1.00 77.38 80 ALA A O 1
ATOM 639 N N . LYS A 1 81 ? 13.823 -11.216 -11.151 1.00 76.88 81 LYS A N 1
ATOM 640 C CA . LYS A 1 81 ? 14.928 -11.026 -10.210 1.00 76.88 81 LYS A CA 1
ATOM 641 C C . LYS A 1 81 ? 14.434 -11.177 -8.779 1.00 76.88 81 LYS A C 1
ATOM 643 O O . LYS A 1 81 ? 13.458 -10.537 -8.394 1.00 76.88 81 LYS A O 1
ATOM 648 N N . ASP A 1 82 ? 15.181 -11.925 -7.975 1.00 73.94 82 ASP A N 1
ATOM 649 C CA . ASP A 1 82 ? 14.889 -12.131 -6.551 1.00 73.94 82 ASP A CA 1
ATOM 650 C C . ASP A 1 82 ? 15.025 -10.850 -5.707 1.00 73.94 82 ASP A C 1
ATOM 652 O O . ASP A 1 82 ? 14.523 -10.786 -4.587 1.00 73.94 82 ASP A O 1
ATOM 656 N N . THR A 1 83 ? 15.675 -9.809 -6.239 1.00 78.44 83 THR A N 1
ATOM 657 C CA . THR A 1 83 ? 15.809 -8.498 -5.584 1.00 78.44 83 THR A CA 1
ATOM 658 C C . THR A 1 83 ? 14.515 -7.682 -5.588 1.00 78.44 83 THR A C 1
ATOM 660 O O . THR A 1 83 ? 14.424 -6.691 -4.867 1.00 78.44 83 THR A O 1
ATOM 663 N N . ILE A 1 84 ? 13.511 -8.085 -6.372 1.00 79.38 84 ILE A N 1
ATOM 664 C CA . ILE A 1 84 ? 12.249 -7.360 -6.526 1.00 79.38 84 ILE A CA 1
ATOM 665 C C . ILE A 1 84 ? 11.214 -7.927 -5.543 1.00 79.38 84 ILE A C 1
ATOM 667 O O . ILE A 1 84 ? 10.751 -9.057 -5.724 1.00 79.38 84 ILE A O 1
ATOM 671 N N . PRO A 1 85 ? 10.795 -7.172 -4.513 1.00 80.25 85 PRO A N 1
ATOM 672 C CA . PRO A 1 85 ? 9.758 -7.635 -3.606 1.00 80.25 85 PRO A CA 1
ATOM 673 C C . PRO A 1 85 ? 8.382 -7.603 -4.281 1.00 80.25 85 PRO A C 1
ATOM 675 O O . PRO A 1 85 ? 8.023 -6.659 -4.985 1.00 80.25 85 PRO A O 1
ATOM 678 N N . CYS A 1 86 ? 7.570 -8.626 -4.019 1.00 82.88 86 CYS A N 1
ATOM 679 C CA . CYS A 1 86 ? 6.178 -8.636 -4.454 1.00 82.88 86 CYS A CA 1
ATOM 680 C C . CYS A 1 86 ? 5.333 -7.632 -3.660 1.00 82.88 86 CYS A C 1
ATOM 682 O O . CYS A 1 86 ? 5.583 -7.421 -2.468 1.00 82.88 86 CYS A O 1
ATOM 684 N N . PRO A 1 87 ? 4.281 -7.062 -4.275 1.00 84.50 87 PRO A N 1
ATOM 685 C CA . PRO A 1 87 ? 3.353 -6.206 -3.557 1.00 84.50 87 PRO A CA 1
ATOM 686 C C . PRO A 1 87 ? 2.621 -7.002 -2.470 1.00 84.50 87 PRO A C 1
ATOM 688 O O . PRO A 1 87 ? 2.523 -8.230 -2.517 1.00 84.50 87 PRO A O 1
ATOM 691 N N . THR A 1 88 ? 2.047 -6.294 -1.497 1.00 88.31 88 THR A N 1
ATOM 692 C CA . THR A 1 88 ? 1.393 -6.918 -0.343 1.00 88.31 88 THR A CA 1
ATOM 693 C C . THR A 1 88 ? 0.289 -7.890 -0.769 1.00 88.31 88 THR A C 1
ATOM 695 O O . THR A 1 88 ? -0.609 -7.543 -1.543 1.00 88.31 88 THR A O 1
ATOM 698 N N . ILE A 1 89 ? 0.339 -9.109 -0.231 1.00 92.25 89 ILE A N 1
ATOM 699 C CA . ILE A 1 89 ? -0.606 -10.200 -0.525 1.00 92.25 89 ILE A CA 1
ATOM 700 C C . ILE A 1 89 ? -1.683 -10.395 0.547 1.00 92.25 89 ILE A C 1
ATOM 702 O O . ILE A 1 89 ? -2.555 -11.248 0.404 1.00 92.25 89 ILE A O 1
ATOM 706 N N . ALA A 1 90 ? -1.632 -9.611 1.620 1.00 94.69 90 ALA A N 1
ATOM 707 C CA . ALA A 1 90 ? -2.598 -9.633 2.705 1.00 94.69 90 ALA A CA 1
ATOM 708 C C . ALA A 1 90 ? -3.039 -8.207 3.035 1.00 94.69 90 ALA A C 1
ATOM 710 O O . ALA A 1 90 ? -2.213 -7.322 3.247 1.00 94.69 90 ALA A O 1
ATOM 711 N N . GLU A 1 91 ? -4.345 -7.992 3.104 1.00 95.56 91 GLU A N 1
ATOM 712 C CA . GLU A 1 91 ? -4.925 -6.702 3.460 1.00 95.56 91 GLU A CA 1
ATOM 713 C C . GLU A 1 91 ? -5.881 -6.884 4.632 1.00 95.56 91 GLU A C 1
ATOM 715 O O . GLU A 1 91 ? -6.637 -7.855 4.683 1.00 95.56 91 GLU A O 1
ATOM 720 N N . SER A 1 92 ? -5.857 -5.945 5.577 1.00 95.75 92 SER A N 1
ATOM 721 C CA . SER A 1 92 ? -6.744 -5.962 6.736 1.00 95.75 92 SER A CA 1
ATOM 722 C C . SER A 1 92 ? -7.526 -4.660 6.850 1.00 95.75 92 SER A C 1
ATOM 724 O O . SER A 1 92 ? -6.983 -3.576 6.630 1.00 95.75 92 SER A O 1
ATOM 726 N N . ARG A 1 93 ? -8.811 -4.755 7.207 1.00 95.19 93 ARG A N 1
ATOM 727 C CA . ARG A 1 93 ? -9.674 -3.584 7.399 1.00 95.19 93 ARG A CA 1
ATOM 728 C C . ARG A 1 93 ? -10.572 -3.714 8.618 1.00 95.19 93 ARG A C 1
ATOM 730 O O . ARG A 1 93 ? -10.846 -4.800 9.127 1.00 95.19 93 ARG A O 1
ATOM 737 N N . ARG A 1 94 ? -11.052 -2.565 9.099 1.00 94.81 94 ARG A N 1
ATOM 738 C CA . ARG A 1 94 ? -11.960 -2.503 10.249 1.00 94.81 94 ARG A CA 1
ATOM 739 C C . ARG A 1 94 ? -13.382 -2.836 9.825 1.00 94.81 94 ARG A C 1
ATOM 741 O O . ARG A 1 94 ? -13.962 -2.144 8.994 1.00 94.81 94 ARG A O 1
ATOM 748 N N . CYS A 1 95 ? -13.975 -3.799 10.510 1.00 94.06 95 CYS A N 1
ATOM 749 C CA . CYS A 1 95 ? -15.360 -4.214 10.318 1.00 94.06 95 CYS A CA 1
ATOM 750 C C . CYS A 1 95 ? -16.211 -3.835 11.537 1.00 94.06 95 CYS A C 1
ATOM 752 O O . CYS A 1 95 ? -15.742 -3.833 12.682 1.00 94.06 95 CYS A O 1
ATOM 754 N N . LYS A 1 96 ? -17.470 -3.446 11.303 1.00 92.25 96 LYS A N 1
ATOM 755 C CA . LYS A 1 96 ? -18.416 -3.113 12.382 1.00 92.25 96 LYS A CA 1
ATOM 756 C C . LYS A 1 96 ? -18.887 -4.399 13.049 1.00 92.25 96 LYS A C 1
ATOM 758 O O . LYS A 1 96 ? -19.282 -5.335 12.367 1.00 92.25 96 LYS A O 1
ATOM 763 N N . MET A 1 97 ? -18.906 -4.413 14.379 1.00 90.50 97 MET A N 1
ATOM 764 C CA . MET A 1 97 ? -19.414 -5.540 15.162 1.00 90.50 97 MET A CA 1
ATOM 765 C C . MET A 1 97 ? -20.515 -5.096 16.118 1.00 90.50 97 MET A C 1
ATOM 767 O O . MET A 1 97 ? -20.610 -3.923 16.496 1.00 90.50 97 MET A O 1
ATOM 771 N N . ALA A 1 98 ? -21.320 -6.063 16.558 1.00 87.88 98 ALA A N 1
ATOM 772 C CA . ALA A 1 98 ? -22.250 -5.859 17.656 1.00 87.88 98 ALA A CA 1
ATOM 773 C C . ALA A 1 98 ? -21.474 -5.483 18.928 1.00 87.88 98 ALA A C 1
ATOM 775 O O . ALA A 1 98 ? -20.576 -6.206 19.364 1.00 87.88 98 ALA A O 1
ATOM 776 N N . LEU A 1 99 ? -21.829 -4.341 19.520 1.00 85.50 99 LEU A N 1
ATOM 777 C CA . LEU A 1 99 ? -21.186 -3.845 20.729 1.00 85.50 99 LEU A CA 1
ATOM 778 C C . LEU A 1 99 ? -21.436 -4.806 21.897 1.00 85.50 99 LEU A C 1
ATOM 780 O O . LEU A 1 99 ? -22.565 -4.932 22.372 1.00 85.50 99 LEU A O 1
ATOM 784 N N . ARG A 1 100 ? -20.370 -5.419 22.414 1.00 85.31 100 ARG A N 1
ATOM 785 C CA . ARG A 1 100 ? -20.405 -6.154 23.685 1.00 85.31 100 ARG A CA 1
ATOM 786 C C . ARG A 1 100 ? -19.925 -5.233 24.795 1.00 85.31 100 ARG A C 1
ATOM 788 O O . ARG A 1 100 ? -18.816 -4.719 24.730 1.00 85.31 100 ARG A O 1
ATOM 795 N N . HIS A 1 101 ? -20.743 -5.009 25.815 1.00 84.00 101 HIS A N 1
ATOM 796 C CA . HIS A 1 101 ? -20.323 -4.247 26.992 1.00 84.00 101 HIS A CA 1
ATOM 797 C C . HIS A 1 101 ? -19.529 -5.151 27.938 1.00 84.00 101 HIS A C 1
ATOM 799 O O . HIS A 1 101 ? -19.812 -6.342 28.028 1.00 84.00 101 HIS A O 1
ATOM 805 N N . CYS A 1 102 ? -18.533 -4.594 28.628 1.00 85.44 102 CYS A N 1
ATOM 806 C CA . CYS A 1 102 ? -17.831 -5.329 29.675 1.00 85.44 102 CYS A CA 1
ATOM 807 C C . CYS A 1 102 ? -18.662 -5.365 30.961 1.00 85.44 102 CYS A C 1
ATOM 809 O O . CYS A 1 102 ? -19.231 -4.330 31.331 1.00 85.44 102 CYS A O 1
ATOM 811 N N . PRO A 1 103 ? -18.703 -6.508 31.664 1.00 83.12 103 PRO A N 1
ATOM 812 C CA . PRO A 1 103 ? -19.222 -6.545 33.025 1.00 83.12 103 PRO A CA 1
ATOM 813 C C . PRO A 1 103 ? -18.387 -5.591 33.898 1.00 83.12 103 PRO A C 1
ATOM 815 O O . PRO A 1 103 ? -17.161 -5.619 33.856 1.00 83.12 103 PRO A O 1
ATOM 818 N N . GLY A 1 104 ? -19.047 -4.671 34.610 1.00 77.06 104 GLY A N 1
ATOM 819 C CA . GLY A 1 104 ? -18.392 -3.665 35.466 1.00 77.06 104 GLY A CA 1
ATOM 820 C C . GLY A 1 104 ? -17.965 -2.354 34.782 1.00 77.06 104 GLY A C 1
ATOM 821 O O . GLY A 1 104 ? -17.439 -1.458 35.443 1.00 77.06 104 GLY A O 1
ATOM 822 N N . GLY A 1 105 ? -18.210 -2.181 33.478 1.00 67.81 105 GLY A N 1
ATOM 823 C CA . GLY A 1 105 ? -17.875 -0.938 32.775 1.00 67.81 105 GLY A CA 1
ATOM 824 C C . GLY A 1 105 ? -18.760 0.240 33.203 1.00 67.81 105 GLY A C 1
ATOM 825 O O . GLY A 1 105 ? -19.940 0.290 32.850 1.00 67.81 105 GLY A O 1
ATOM 826 N N . LYS A 1 106 ? -18.200 1.229 33.916 1.00 62.09 106 LYS A N 1
ATOM 827 C CA . LYS A 1 106 ? -18.908 2.485 34.223 1.00 62.09 106 LYS A CA 1
ATOM 828 C C . LYS A 1 106 ? -19.270 3.186 32.908 1.00 62.09 106 LYS A C 1
ATOM 830 O O . LYS A 1 106 ? -18.388 3.606 32.161 1.00 62.09 106 LYS A O 1
ATOM 835 N N . ARG A 1 107 ? -20.568 3.333 32.616 1.00 58.97 107 ARG A N 1
ATOM 836 C CA . ARG A 1 107 ? -21.053 4.157 31.498 1.00 58.97 107 ARG A CA 1
ATOM 837 C C . ARG A 1 107 ? -20.619 5.600 31.747 1.00 58.97 107 ARG A C 1
ATOM 839 O O . ARG A 1 107 ? -21.244 6.297 32.543 1.00 58.97 107 ARG A O 1
ATOM 846 N N . THR A 1 108 ? -19.576 6.085 31.078 1.00 59.12 108 THR A N 1
ATOM 847 C CA . THR A 1 108 ? -19.386 7.533 30.992 1.00 59.12 108 THR A CA 1
ATOM 848 C C . THR A 1 108 ? -20.563 8.086 30.178 1.00 59.12 108 THR A C 1
ATOM 850 O O . THR A 1 108 ? -20.842 7.598 29.079 1.00 59.12 108 THR A O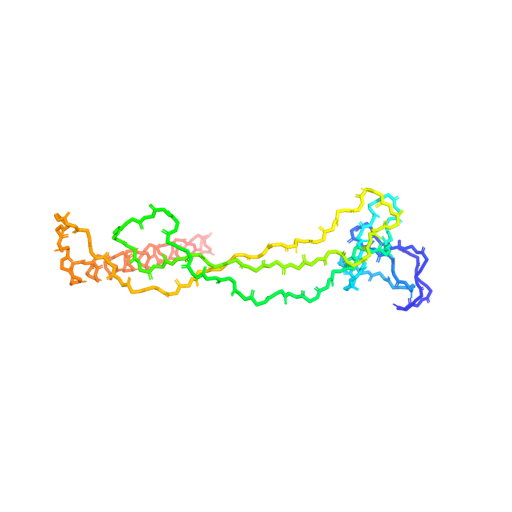 1
ATOM 853 N N . PRO A 1 109 ? -21.333 9.059 30.699 1.00 60.97 109 PRO A N 1
ATOM 854 C CA . PRO A 1 109 ? -22.459 9.605 29.955 1.00 60.97 109 PRO A CA 1
ATOM 855 C C . PRO A 1 109 ? -21.943 10.191 28.640 1.00 60.97 109 PRO A C 1
ATOM 857 O O . PRO A 1 109 ? -21.081 11.072 28.664 1.00 60.97 109 PRO A O 1
ATOM 860 N N . LYS A 1 110 ? -22.478 9.755 27.490 1.00 59.31 110 LYS A N 1
ATOM 861 C CA . LYS A 1 110 ? -22.087 10.273 26.160 1.00 59.31 110 LYS A CA 1
ATOM 862 C C . LYS A 1 110 ? -22.150 11.806 26.061 1.00 59.31 110 LYS A C 1
ATOM 864 O O . LYS A 1 110 ? -21.459 12.400 25.237 1.00 59.31 110 LYS A O 1
ATOM 869 N N . ALA A 1 111 ? -22.941 12.453 26.919 1.00 59.28 111 ALA A N 1
ATOM 870 C CA . ALA A 1 111 ? -22.978 13.903 27.078 1.00 59.28 111 ALA A CA 1
ATOM 871 C C . ALA A 1 111 ? -21.633 14.502 27.545 1.00 59.28 111 ALA A C 1
ATOM 873 O O . ALA A 1 111 ? -21.204 15.519 26.998 1.00 59.28 111 ALA A O 1
ATOM 874 N N . LYS A 1 112 ? -20.925 13.861 28.492 1.00 61.59 112 LYS A N 1
ATOM 875 C CA . LYS A 1 112 ? -19.606 14.314 28.978 1.00 61.59 112 LYS A CA 1
ATOM 876 C C . LYS A 1 112 ? -18.540 14.207 27.882 1.00 61.59 112 LYS A C 1
ATOM 878 O O . LYS A 1 112 ? -17.769 15.143 27.694 1.00 61.59 112 LYS A O 1
ATOM 883 N N . GLU A 1 113 ? -18.555 13.127 27.099 1.00 65.81 113 GLU A N 1
ATOM 884 C CA . GLU A 1 113 ? -17.619 12.933 25.980 1.00 65.81 113 GLU A CA 1
ATOM 885 C C . GLU A 1 113 ? -17.843 13.963 24.858 1.00 65.81 113 GLU A C 1
ATOM 887 O O . GLU A 1 113 ? -16.893 14.597 24.393 1.00 65.81 113 GLU A O 1
ATOM 892 N N . LYS A 1 114 ? -19.107 14.229 24.486 1.00 69.94 114 LYS A N 1
ATOM 893 C CA . LYS A 1 114 ? -19.451 15.290 23.519 1.00 69.94 114 LYS A CA 1
ATOM 894 C C . LYS A 1 114 ? -19.044 16.684 24.018 1.00 69.94 114 LYS A C 1
ATOM 896 O O . LYS A 1 114 ? -18.522 17.474 23.229 1.00 69.94 114 LYS A O 1
ATOM 901 N N . LYS A 1 115 ? -19.236 16.984 25.311 1.00 74.12 115 LYS A N 1
ATOM 902 C CA . LYS A 1 115 ? -18.842 18.269 25.922 1.00 74.12 115 LYS A CA 1
ATOM 903 C C . LYS A 1 115 ? -17.320 18.452 25.901 1.00 74.12 115 LYS A C 1
ATOM 905 O O . LYS A 1 115 ? -16.854 19.512 25.485 1.00 74.12 115 LYS A O 1
ATOM 910 N N . ASN A 1 116 ? -16.556 17.408 26.231 1.00 76.50 116 ASN A N 1
ATOM 911 C CA . ASN A 1 116 ? -15.092 17.430 26.139 1.00 76.50 116 ASN A CA 1
ATOM 912 C C . ASN A 1 116 ? -14.601 17.581 24.693 1.00 76.50 116 ASN A C 1
ATOM 914 O O . ASN A 1 116 ? -13.705 18.386 24.445 1.00 76.50 116 ASN A O 1
ATOM 918 N N . LYS A 1 117 ? -15.223 16.899 23.719 1.00 83.75 117 LYS A N 1
ATOM 919 C CA . LYS A 1 117 ? -14.874 17.047 22.294 1.00 83.75 117 LYS A CA 1
ATOM 920 C C . LYS A 1 117 ? -15.147 18.466 21.776 1.00 83.75 117 LYS A C 1
ATOM 922 O O . LYS A 1 117 ? -14.307 19.025 21.074 1.00 83.75 117 LYS A O 1
ATOM 927 N N . LYS A 1 118 ? -16.275 19.081 22.165 1.00 86.00 118 LYS A N 1
ATOM 928 C CA . LYS A 1 118 ? -16.605 20.479 21.817 1.00 86.00 118 LYS A CA 1
ATOM 929 C C . LYS A 1 118 ? -15.636 21.472 22.470 1.00 86.00 118 LYS A C 1
ATOM 931 O O . LYS A 1 118 ? -15.200 22.403 21.800 1.00 86.00 118 LYS A O 1
ATOM 936 N N . LYS A 1 119 ? -15.264 21.255 23.739 1.00 88.31 119 LYS A N 1
ATOM 937 C CA . LYS A 1 119 ? -14.277 22.086 24.452 1.00 88.31 119 LYS A CA 1
ATOM 938 C C . LYS A 1 119 ? -12.888 21.988 23.809 1.00 88.31 119 LYS A C 1
ATOM 940 O O . LYS A 1 119 ? -12.267 23.020 23.588 1.00 88.31 119 LYS A O 1
ATOM 945 N N . LYS A 1 120 ? -12.445 20.780 23.431 1.00 91.00 120 LYS A N 1
ATOM 946 C CA . LYS A 1 120 ? -11.169 20.561 22.728 1.00 91.00 120 LYS A CA 1
ATOM 947 C C . LYS A 1 120 ? -11.133 21.266 21.369 1.00 91.00 120 LYS A C 1
ATOM 949 O O . LYS A 1 120 ? -10.143 21.916 21.069 1.00 91.00 120 LYS A O 1
ATOM 954 N N . ARG A 1 121 ? -12.215 21.189 20.579 1.00 90.69 121 ARG A N 1
ATOM 955 C CA . ARG A 1 121 ? -12.291 21.872 19.274 1.00 90.69 121 ARG A CA 1
ATOM 956 C C . ARG A 1 121 ? -12.185 23.394 19.411 1.00 90.69 121 ARG A C 1
ATOM 958 O O . ARG A 1 121 ? -11.368 23.984 18.726 1.00 90.69 121 ARG A O 1
ATOM 965 N N . LYS A 1 122 ? -12.922 23.991 20.359 1.00 93.25 122 LYS A N 1
ATOM 966 C CA . LYS A 1 122 ? -12.831 25.434 20.648 1.00 93.25 122 LYS A CA 1
ATOM 967 C C . LYS A 1 122 ? -11.432 25.875 21.093 1.00 93.25 122 LYS A C 1
ATOM 969 O O . LYS A 1 122 ? -11.027 26.988 20.796 1.00 93.25 122 LYS A O 1
ATOM 974 N N . LEU A 1 123 ? -10.710 25.029 21.833 1.00 93.06 123 LEU A N 1
ATOM 975 C CA . LEU A 1 123 ? -9.353 25.348 22.283 1.00 93.06 123 LEU A CA 1
ATOM 976 C C . LEU A 1 123 ? -8.366 25.400 21.107 1.00 93.06 123 LEU A C 1
ATOM 978 O O . LEU A 1 123 ? -7.541 26.302 21.048 1.00 93.06 123 LEU A O 1
ATOM 982 N N . ILE A 1 124 ? -8.478 24.446 20.176 1.00 91.44 124 ILE A N 1
ATOM 983 C CA . ILE A 1 124 ? -7.637 24.380 18.971 1.00 91.44 124 ILE A CA 1
ATOM 984 C C . ILE A 1 124 ? -7.903 25.586 18.067 1.00 91.44 124 ILE A C 1
ATOM 986 O O . ILE A 1 124 ? -6.961 26.223 17.621 1.00 91.44 124 ILE A O 1
ATOM 990 N N . GLU A 1 125 ? -9.174 25.925 17.858 1.00 93.50 125 GLU A N 1
ATOM 991 C CA . GLU A 1 125 ? -9.597 27.069 17.042 1.00 93.50 125 GLU A CA 1
ATOM 992 C C . GLU A 1 125 ? -9.030 28.388 17.597 1.00 93.50 125 GLU A C 1
ATOM 994 O O . GLU A 1 125 ? -8.400 29.148 16.870 1.00 93.50 125 GLU A O 1
ATOM 999 N N . ARG A 1 126 ? -9.107 28.591 18.920 1.00 93.50 126 ARG A N 1
ATOM 1000 C CA . ARG A 1 126 ? -8.530 29.773 19.579 1.00 93.50 126 ARG A CA 1
ATOM 1001 C C . ARG A 1 126 ? -7.002 29.832 19.472 1.00 93.50 126 ARG A C 1
ATOM 1003 O O . ARG A 1 126 ? -6.447 30.910 19.299 1.00 93.50 126 ARG A O 1
ATOM 1010 N N . ALA A 1 127 ? -6.320 28.691 19.577 1.00 92.50 127 ALA A N 1
ATOM 1011 C CA . ALA A 1 127 ? -4.869 28.628 19.405 1.00 92.50 127 ALA A CA 1
ATOM 1012 C C . ALA A 1 127 ? -4.453 28.932 17.953 1.00 92.50 127 ALA A C 1
ATOM 1014 O O . ALA A 1 127 ? -3.448 29.603 17.730 1.00 92.50 127 ALA A O 1
ATOM 1015 N N . GLN A 1 128 ? -5.239 28.480 16.969 1.00 93.38 128 GLN A N 1
ATOM 1016 C CA . GLN A 1 128 ? -5.022 28.791 15.554 1.00 93.38 128 GLN A CA 1
ATOM 1017 C C . GLN A 1 128 ? -5.232 30.278 15.258 1.00 93.38 128 GLN A C 1
ATOM 1019 O O . GLN A 1 128 ? -4.400 30.872 14.578 1.00 93.38 128 GLN A O 1
ATOM 1024 N N . GLU A 1 129 ? -6.284 30.891 15.808 1.00 92.38 129 GLU A N 1
ATOM 1025 C CA . GLU A 1 129 ? -6.500 32.339 15.708 1.00 92.38 129 GLU A CA 1
ATOM 1026 C C . GLU A 1 129 ? -5.325 33.114 16.309 1.00 92.38 129 GLU A C 1
ATOM 1028 O O . GLU A 1 129 ? -4.748 33.964 15.636 1.00 92.38 129 GLU A O 1
ATOM 1033 N N . GLN A 1 130 ? -4.898 32.773 17.528 1.00 92.25 130 GLN A N 1
ATOM 1034 C CA . GLN A 1 130 ? -3.751 33.423 18.173 1.00 92.25 130 GLN A CA 1
ATOM 1035 C C . GLN A 1 130 ? -2.468 33.303 17.343 1.00 92.25 130 GLN A C 1
ATOM 1037 O O . GLN A 1 130 ? -1.754 34.289 17.173 1.00 92.25 130 GLN A O 1
ATOM 1042 N N . HIS A 1 131 ? -2.201 32.123 16.782 1.00 90.50 131 HIS A N 1
ATOM 1043 C CA . HIS A 1 131 ? -1.053 31.909 15.906 1.00 90.50 131 HIS A CA 1
ATOM 1044 C C . HIS A 1 131 ? -1.159 32.717 14.602 1.00 90.50 131 HIS A C 1
ATOM 1046 O O . HIS A 1 131 ? -0.171 33.290 14.152 1.00 90.50 131 HIS A O 1
ATOM 1052 N N . SER A 1 132 ? -2.352 32.814 14.005 1.00 92.06 132 SER A N 1
ATOM 1053 C CA . SER A 1 132 ? -2.564 33.622 12.796 1.00 92.06 132 SER A CA 1
ATOM 1054 C C . SER A 1 132 ? -2.369 35.120 13.039 1.00 92.06 132 SER A C 1
ATOM 1056 O O . SER A 1 132 ? -1.761 35.788 12.207 1.00 92.06 132 SER A O 1
ATOM 1058 N N . VAL A 1 133 ? -2.818 35.633 14.189 1.00 90.25 133 VAL A N 1
ATOM 1059 C CA . VAL A 1 133 ? -2.627 37.036 14.580 1.00 90.25 133 VAL A CA 1
ATOM 1060 C C . VAL A 1 133 ? -1.146 37.331 14.789 1.00 90.25 133 VAL A C 1
ATOM 1062 O O . VAL A 1 133 ? -0.659 38.322 14.259 1.00 90.25 133 VAL A O 1
ATOM 1065 N N . PHE A 1 134 ? -0.423 36.442 15.475 1.00 89.00 134 PHE A N 1
ATOM 1066 C CA . PHE A 1 134 ? 1.022 36.564 15.675 1.00 89.00 134 PHE A CA 1
ATOM 1067 C C . PHE A 1 134 ? 1.790 36.643 14.342 1.00 89.00 134 PHE A C 1
ATOM 1069 O O . PHE A 1 134 ? 2.566 37.570 14.121 1.00 89.00 134 PHE A O 1
ATOM 1076 N N . LEU A 1 135 ? 1.499 35.735 13.403 1.00 88.62 135 LEU A N 1
ATOM 1077 C CA . LEU A 1 135 ? 2.116 35.755 12.071 1.00 88.62 135 LEU A CA 1
ATOM 1078 C C . LEU A 1 135 ? 1.744 36.994 11.242 1.00 88.62 135 LEU A C 1
ATOM 1080 O O . LEU A 1 135 ? 2.524 37.422 10.393 1.00 88.62 135 LEU A O 1
ATOM 1084 N N . ALA A 1 136 ? 0.546 37.549 11.438 1.00 83.56 136 ALA A N 1
ATOM 1085 C CA . ALA A 1 136 ? 0.126 38.774 10.765 1.00 83.56 136 ALA A CA 1
ATOM 1086 C C . ALA A 1 136 ? 0.851 40.007 11.326 1.00 83.56 136 ALA A C 1
ATOM 1088 O O . ALA A 1 136 ? 1.215 40.889 10.554 1.00 83.56 136 ALA A O 1
ATOM 1089 N N . THR A 1 137 ? 1.104 40.049 12.638 1.00 81.00 137 THR A N 1
ATOM 1090 C CA . THR A 1 137 ? 1.871 41.129 13.277 1.00 81.00 137 THR A CA 1
ATOM 1091 C C . THR A 1 137 ? 3.360 41.084 12.934 1.00 81.00 137 THR A C 1
ATOM 1093 O O . THR A 1 137 ? 3.931 42.137 12.680 1.00 81.00 137 THR A O 1
ATOM 1096 N N . ASP A 1 138 ? 3.971 39.898 12.831 1.00 74.19 138 ASP A N 1
ATOM 1097 C CA . ASP A 1 138 ? 5.375 39.751 12.397 1.00 74.19 138 ASP A CA 1
ATOM 1098 C C . ASP A 1 138 ? 5.596 40.146 10.929 1.00 74.19 138 ASP A C 1
ATOM 1100 O O . ASP A 1 138 ? 6.688 40.542 10.553 1.00 74.19 138 ASP A O 1
ATOM 1104 N N . ARG A 1 139 ? 4.569 40.035 10.075 1.00 67.19 139 ARG A N 1
ATOM 1105 C CA . ARG A 1 139 ? 4.636 40.478 8.670 1.00 67.19 139 ARG A CA 1
ATOM 1106 C C . ARG A 1 139 ? 4.413 41.979 8.481 1.00 67.19 139 ARG A C 1
ATOM 1108 O O . ARG A 1 139 ? 4.603 42.466 7.370 1.00 67.19 139 ARG A O 1
ATOM 1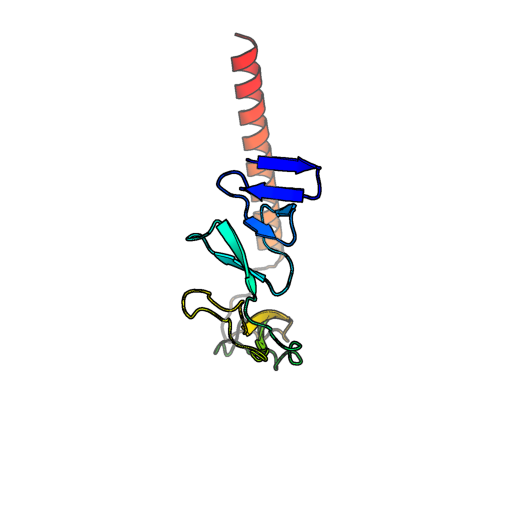115 N N . ALA A 1 140 ? 3.924 42.670 9.509 1.00 61.25 140 ALA A N 1
ATOM 1116 C CA . ALA A 1 140 ? 3.614 44.098 9.474 1.00 61.25 140 ALA A CA 1
ATOM 1117 C C . ALA A 1 140 ? 4.706 44.973 10.123 1.00 61.25 140 ALA A C 1
ATOM 1119 O O . ALA A 1 140 ? 4.627 46.195 10.003 1.00 61.25 140 ALA A O 1
ATOM 1120 N N . ASN A 1 141 ? 5.693 44.352 10.781 1.00 53.72 141 ASN A N 1
ATOM 1121 C CA . ASN A 1 141 ? 6.947 44.960 11.243 1.00 53.72 141 ASN A CA 1
ATOM 1122 C C . ASN A 1 141 ? 8.084 44.643 10.267 1.00 53.72 141 ASN A C 1
ATOM 1124 O O . ASN A 1 141 ? 9.018 45.471 10.195 1.00 53.72 141 ASN A O 1
#

Secondary structure (DSSP, 8-state):
-EEEETTEEEEPPTT-EEETTEEESSPPTTEEEETTTTEEEE--EE-PPPPPPP-B-TT-SSS-SEEEEEEE--EEE--SSTTSPPPP-EEEEEEE---PPPTT-----HHHHHHHHHHHHHHHHHHHHHHHHHHHHHTT-

Sequence (141 aa):
DSCFSKDFCTKCKVGFYLHRGRCFDECPDGFAPLDESMECVEGCEVGHWSEWGTCSRNNRTCGFKWGLETRTRQIVKKPAKDTIPCPTIAESRRCKMALRHCPGGKRTPKAKEKKNKKKKRKLIERAQEQHSVFLATDRAN

Organism: Mustela putorius furo (NCBI:txid9669)

Mean predicted aligned error: 13.25 Å

Nearest PDB structures (foldseek):
  4c8v-assembly3_C  TM=8.757E-01  e=1.116E-03  Xenopus tropicalis
  1lsl-assembly1_A  TM=6.117E-01  e=2.148E-02  Homo sapiens
  6s08-assembly1_A  TM=6.611E-01  e=5.042E-02  Homo sapiens
  7noz-assembly1_D  TM=5.928E-01  e=3.199E-02  Homo sapiens
  1w0s-assembly3_C  TM=6.070E-01  e=3.690E-01  Homo sapiens